Protein AF-Q7PAC5-F1 (afdb_monomer_lite)

pLDDT: mean 85.05, std 9.57, range [52.97, 96.0]

Sequence (154 aa):
MRFPLHSLAIAAFIILSLNPEYIFHPSFQLSFIAVLSLVAGYEFYLKNSWLLGEKKGIFGAVKFYTASNIYSSFLASIITAPVVINQFFIFATYSVPANLIVVPITSFFLMPLALLSLPFTMIGFDNYILKLIGFFIDIIIKSATYFNSLPAAV

Radius of gyration: 18.7 Å; chains: 1; bounding box: 51×43×42 Å

InterPro domains:
  IPR004477 ComEC/Rec2-related protein [PF03772] (4-153)
  IPR004477 ComEC/Rec2-related protein [TIGR00360] (8-112)
  IPR052159 Bacterial competence-related DNA uptake protein [PTHR30619] (4-146)

Organism: Rickettsia sibirica (strain ATCC VR-151 / 246) (NCBI:txid272951)

Secondary structure (DSSP, 8-state):
--HHHHHHHHHHHHHHHH-GGGGG-HHHHHHHHHHHHHHHHHHHHHH-GGGS----HHHHHHHHHHHHHHHHHHHHHHHHHHHHHHHH----TTHHHHHHHHHHHIIIIIHHHHHHHHHHHHHT-HHHHHHHHHHHHHHHHHHHHHHHTSTT--

Structure (mmCIF, N/CA/C/O backbone):
data_AF-Q7PAC5-F1
#
_entry.id   AF-Q7PAC5-F1
#
loop_
_atom_site.group_PDB
_atom_site.id
_atom_site.type_symbol
_atom_site.label_atom_id
_atom_site.label_alt_id
_atom_site.label_comp_id
_atom_site.label_asym_id
_atom_site.label_entity_id
_atom_site.label_seq_id
_atom_site.pdbx_PDB_ins_code
_atom_site.Cartn_x
_atom_site.Cartn_y
_atom_site.Cartn_z
_atom_site.occupancy
_atom_site.B_iso_or_equiv
_atom_site.auth_seq_id
_atom_site.auth_comp_id
_atom_site.auth_asym_id
_atom_site.auth_atom_id
_atom_site.pdbx_PDB_model_num
ATOM 1 N N . MET A 1 1 ? 12.176 -18.233 8.958 1.00 52.97 1 MET A N 1
ATOM 2 C CA . MET A 1 1 ? 10.769 -18.016 9.346 1.00 52.97 1 MET A CA 1
ATOM 3 C C . MET A 1 1 ? 9.910 -18.334 8.117 1.00 52.97 1 MET A C 1
ATOM 5 O O . MET A 1 1 ? 9.412 -17.426 7.486 1.00 52.97 1 MET A O 1
ATOM 9 N N . ARG A 1 2 ? 9.799 -19.619 7.724 1.00 62.03 2 ARG A N 1
ATOM 10 C CA . ARG A 1 2 ? 9.298 -20.046 6.388 1.00 62.03 2 ARG A CA 1
ATOM 11 C C . ARG A 1 2 ? 7.765 -20.078 6.242 1.00 62.03 2 ARG A C 1
ATOM 13 O O . ARG A 1 2 ? 7.249 -20.291 5.153 1.00 62.03 2 ARG A O 1
ATOM 20 N N . PHE A 1 3 ? 7.031 -19.885 7.336 1.00 73.88 3 PHE A N 1
ATOM 21 C CA . PHE A 1 3 ? 5.571 -20.014 7.376 1.00 73.88 3 PHE A CA 1
ATOM 22 C C . PHE A 1 3 ? 4.792 -19.072 6.437 1.00 73.88 3 PHE A C 1
ATOM 24 O O . PHE A 1 3 ? 3.831 -19.546 5.836 1.00 73.88 3 PHE A O 1
ATOM 31 N N . PRO A 1 4 ? 5.174 -17.793 6.238 1.00 84.25 4 PRO A N 1
ATOM 32 C CA . PRO A 1 4 ? 4.373 -16.881 5.420 1.00 84.25 4 PRO A CA 1
ATOM 33 C C . PRO A 1 4 ? 4.344 -17.277 3.938 1.00 84.25 4 PRO A C 1
ATOM 35 O O . PRO A 1 4 ? 3.302 -17.161 3.299 1.00 84.25 4 PRO A O 1
ATOM 38 N N . LEU A 1 5 ? 5.455 -17.805 3.404 1.00 86.81 5 LEU A N 1
ATOM 39 C CA . LEU A 1 5 ? 5.521 -18.302 2.024 1.00 86.81 5 LEU A CA 1
ATOM 40 C C . LEU A 1 5 ? 4.645 -19.542 1.825 1.00 86.81 5 LEU A C 1
ATOM 42 O O . LEU A 1 5 ? 4.010 -19.677 0.784 1.00 86.81 5 LEU A O 1
ATOM 46 N N . HIS A 1 6 ? 4.566 -20.422 2.827 1.00 91.00 6 HIS A N 1
ATOM 47 C CA . HIS A 1 6 ? 3.673 -21.579 2.769 1.00 91.00 6 HIS A CA 1
ATOM 48 C C . HIS A 1 6 ? 2.204 -21.154 2.783 1.00 91.00 6 HIS A C 1
ATOM 50 O O . HIS A 1 6 ? 1.436 -21.625 1.951 1.00 91.00 6 HIS A O 1
ATOM 56 N N . SER A 1 7 ? 1.817 -20.232 3.671 1.00 92.06 7 SER A N 1
ATOM 57 C CA . SER A 1 7 ? 0.448 -19.705 3.696 1.00 92.06 7 SER A CA 1
ATOM 58 C C . SER A 1 7 ? 0.080 -19.017 2.380 1.00 92.06 7 SER A C 1
ATOM 60 O O . SER A 1 7 ? -1.023 -19.221 1.876 1.00 92.06 7 SER A O 1
ATOM 62 N N . LEU A 1 8 ? 1.011 -18.259 1.789 1.00 92.25 8 LEU A N 1
ATOM 63 C CA . LEU A 1 8 ? 0.820 -17.635 0.480 1.00 92.25 8 LEU A CA 1
ATOM 64 C C . LEU A 1 8 ? 0.641 -18.685 -0.625 1.00 92.25 8 LEU A C 1
ATOM 66 O O . LEU A 1 8 ? -0.283 -18.578 -1.425 1.00 92.25 8 LEU A O 1
ATOM 70 N N . ALA A 1 9 ? 1.482 -19.722 -0.651 1.00 91.75 9 ALA A N 1
ATOM 71 C CA . ALA A 1 9 ? 1.381 -20.802 -1.628 1.00 91.75 9 ALA A CA 1
ATOM 72 C C . ALA A 1 9 ? 0.060 -21.576 -1.500 1.00 91.75 9 ALA A C 1
ATOM 74 O O . ALA A 1 9 ? -0.577 -21.869 -2.509 1.00 91.75 9 ALA A O 1
ATOM 75 N N . ILE A 1 10 ? -0.386 -21.854 -0.271 1.00 94.31 10 ILE A N 1
ATOM 76 C CA . ILE A 1 10 ? -1.679 -22.498 -0.004 1.00 94.31 10 ILE A CA 1
ATOM 77 C C . ILE A 1 10 ? -2.829 -21.612 -0.494 1.00 94.31 10 ILE A C 1
ATOM 79 O O . ILE A 1 10 ? -3.731 -22.108 -1.165 1.00 94.31 10 ILE A O 1
ATOM 83 N N . ALA A 1 11 ? -2.788 -20.305 -0.220 1.00 92.75 11 ALA A N 1
ATOM 84 C CA . ALA A 1 11 ? -3.800 -19.373 -0.710 1.00 92.75 11 ALA A CA 1
ATOM 85 C C . ALA A 1 11 ? -3.849 -19.340 -2.248 1.00 92.75 11 ALA A C 1
ATOM 87 O O . ALA A 1 11 ? -4.931 -19.451 -2.822 1.00 92.75 11 ALA A O 1
ATOM 88 N N . ALA A 1 12 ? -2.691 -19.257 -2.916 1.00 92.19 12 ALA A N 1
ATOM 89 C CA . ALA A 1 12 ? -2.606 -19.312 -4.377 1.00 92.19 12 ALA A CA 1
ATOM 90 C C . ALA A 1 12 ? -3.191 -20.621 -4.920 1.00 92.19 12 ALA A C 1
ATOM 92 O O . ALA A 1 12 ? -3.987 -20.603 -5.856 1.00 92.19 12 ALA A O 1
ATOM 93 N N . PHE A 1 13 ? -2.826 -21.749 -4.307 1.00 94.38 13 PHE A N 1
ATOM 94 C CA . PHE A 1 13 ? -3.291 -23.070 -4.708 1.00 94.38 13 PHE A CA 1
ATOM 95 C C . PHE A 1 13 ? -4.811 -23.196 -4.599 1.00 94.38 13 PHE A C 1
ATOM 97 O O . PHE A 1 13 ? -5.450 -23.636 -5.552 1.00 94.38 13 PHE A O 1
ATOM 104 N N . ILE A 1 14 ? -5.400 -22.775 -3.477 1.00 95.56 14 ILE A N 1
ATOM 105 C CA . ILE A 1 14 ? -6.853 -22.827 -3.271 1.00 95.56 14 ILE A CA 1
ATOM 106 C C . ILE A 1 14 ? -7.570 -21.943 -4.297 1.00 95.56 14 ILE A C 1
ATOM 108 O O . ILE A 1 14 ? -8.512 -22.401 -4.941 1.00 95.56 14 ILE A O 1
ATOM 112 N N . ILE A 1 15 ? -7.112 -20.701 -4.488 1.00 93.88 15 ILE A N 1
ATOM 113 C CA . ILE A 1 15 ? -7.747 -19.755 -5.418 1.00 93.88 15 ILE A CA 1
ATOM 114 C C . ILE A 1 15 ? -7.700 -20.285 -6.855 1.00 93.88 15 ILE A C 1
ATOM 116 O O . ILE A 1 15 ? -8.731 -20.311 -7.524 1.00 93.88 15 ILE A O 1
ATOM 120 N N . LEU A 1 16 ? -6.536 -20.754 -7.313 1.00 94.12 16 LEU A N 1
ATOM 121 C CA . LEU A 1 16 ? -6.358 -21.251 -8.680 1.00 94.12 16 LEU A CA 1
ATOM 122 C C . LEU A 1 16 ? -7.029 -22.609 -8.916 1.00 94.12 16 LEU A C 1
ATOM 124 O O . LEU A 1 16 ? -7.444 -22.885 -10.037 1.00 94.12 16 LEU A O 1
ATOM 128 N N . SER A 1 17 ? -7.172 -23.439 -7.878 1.00 96.00 17 SER A N 1
ATOM 129 C CA . SER A 1 17 ? -7.924 -24.699 -7.976 1.00 96.00 17 SER A CA 1
ATOM 130 C C . SER A 1 17 ? -9.421 -24.456 -8.153 1.00 96.00 17 SER A C 1
ATOM 132 O O . SER A 1 17 ? -10.083 -25.214 -8.855 1.00 96.00 17 SER A O 1
ATOM 134 N N . LEU A 1 18 ? -9.958 -23.410 -7.517 1.00 95.94 18 LEU A N 1
ATOM 135 C CA . LEU A 1 18 ? -11.365 -23.036 -7.656 1.00 95.94 18 LEU A CA 1
ATOM 136 C C . LEU A 1 18 ? -11.625 -22.296 -8.967 1.00 95.94 18 LEU A C 1
ATOM 138 O O . LEU A 1 18 ? -12.626 -22.560 -9.623 1.00 95.94 18 LEU A O 1
ATOM 142 N N . ASN A 1 19 ? -10.740 -21.371 -9.342 1.00 93.56 19 ASN A N 1
ATOM 143 C CA . ASN A 1 19 ? -10.883 -20.578 -10.555 1.00 93.56 19 ASN A CA 1
ATOM 144 C C . ASN A 1 19 ? -9.505 -20.316 -11.196 1.00 93.56 19 ASN A C 1
ATOM 146 O O . ASN A 1 19 ? -8.822 -19.352 -10.830 1.00 93.56 19 ASN A O 1
ATOM 150 N N . PRO A 1 20 ? -9.086 -21.130 -12.179 1.00 90.44 20 PRO A N 1
ATOM 151 C CA . PRO A 1 20 ? -7.759 -21.011 -12.788 1.00 90.44 20 PRO A CA 1
ATOM 152 C C . PRO A 1 20 ? -7.580 -19.712 -13.587 1.00 90.44 20 PRO A C 1
ATOM 154 O O . PRO A 1 20 ? -6.466 -19.209 -13.716 1.00 90.44 20 PRO A O 1
ATOM 157 N N . GLU A 1 21 ? -8.676 -19.125 -14.073 1.00 91.81 21 GLU A N 1
ATOM 158 C CA . GLU A 1 21 ? -8.680 -17.874 -14.842 1.00 91.81 21 GLU A CA 1
ATOM 159 C C . GLU A 1 21 ? -8.158 -16.670 -14.037 1.00 91.81 21 GLU A C 1
ATOM 161 O O . GLU A 1 21 ? -7.659 -15.703 -14.617 1.00 91.81 21 GLU A O 1
ATOM 166 N N . TYR A 1 22 ? -8.180 -16.740 -12.697 1.00 91.12 22 TYR A N 1
ATOM 167 C CA . TYR A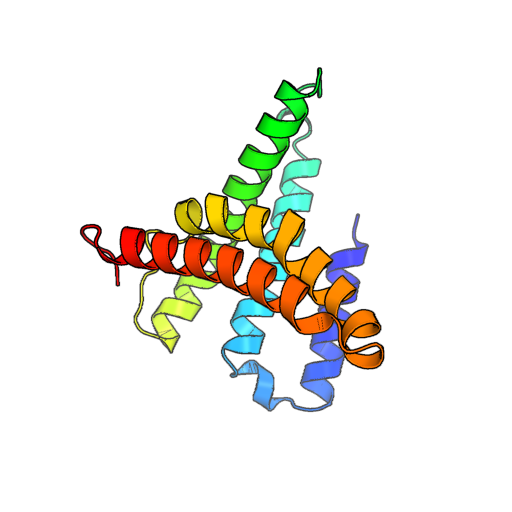 1 22 ? -7.708 -15.652 -11.833 1.00 91.12 22 TYR A CA 1
ATOM 168 C C . TYR A 1 22 ? -6.219 -15.350 -11.987 1.00 91.12 22 TYR A C 1
ATOM 170 O O . TYR A 1 22 ? -5.793 -14.255 -11.622 1.00 91.12 22 TYR A O 1
ATOM 178 N N . ILE A 1 23 ? -5.426 -16.257 -12.563 1.00 89.75 23 ILE A N 1
ATOM 179 C CA . ILE A 1 23 ? -4.002 -16.009 -12.816 1.00 89.75 23 ILE A CA 1
ATOM 180 C C . ILE A 1 23 ? -3.765 -14.800 -13.736 1.00 89.75 23 ILE A C 1
ATOM 182 O O . ILE A 1 23 ? -2.741 -14.123 -13.622 1.00 89.75 23 ILE A O 1
ATOM 186 N N . PHE A 1 24 ? -4.725 -14.492 -14.612 1.00 89.62 24 PHE A N 1
ATOM 187 C CA . PHE A 1 24 ? -4.682 -13.334 -15.506 1.00 89.62 24 PHE A CA 1
ATOM 188 C C . PHE A 1 24 ? -5.309 -12.083 -14.887 1.00 89.62 24 PHE A C 1
ATOM 190 O O . PHE A 1 24 ? -5.220 -11.001 -15.462 1.00 89.62 24 PHE A O 1
ATOM 197 N N . HIS A 1 25 ? -5.934 -12.204 -13.713 1.00 90.50 25 HIS A N 1
ATOM 198 C CA . HIS A 1 25 ? -6.602 -11.082 -13.080 1.00 90.50 25 HIS A CA 1
ATOM 199 C C . HIS A 1 25 ? -5.568 -10.146 -12.432 1.00 90.50 25 HIS A C 1
ATOM 201 O O . HIS A 1 25 ? -4.785 -10.590 -11.583 1.00 90.50 25 HIS A O 1
ATOM 207 N N . PRO A 1 26 ? -5.594 -8.836 -12.732 1.00 89.44 26 PRO A N 1
ATOM 208 C CA . PRO A 1 26 ? -4.624 -7.885 -12.185 1.00 89.44 26 PRO A CA 1
ATOM 209 C C . PRO A 1 26 ? -4.609 -7.862 -10.658 1.00 89.44 26 PRO A C 1
ATOM 211 O O . PRO A 1 26 ? -3.553 -7.781 -10.041 1.00 89.44 26 PRO A O 1
ATOM 214 N N . SER A 1 27 ? -5.779 -8.000 -10.030 1.00 88.31 27 SER A N 1
ATOM 215 C CA . SER A 1 27 ? -5.919 -8.043 -8.572 1.00 88.31 27 SER A CA 1
ATOM 216 C C . SER A 1 27 ? -5.161 -9.217 -7.945 1.00 88.31 27 SER A C 1
ATOM 218 O O . SER A 1 27 ? -4.537 -9.046 -6.897 1.00 88.31 27 SER A O 1
ATOM 220 N N . PHE A 1 28 ? -5.184 -10.391 -8.591 1.00 91.75 28 PHE A N 1
ATOM 221 C CA . PHE A 1 28 ? -4.437 -11.564 -8.138 1.00 91.75 28 PHE A CA 1
ATOM 222 C C . PHE A 1 28 ? -2.937 -11.315 -8.288 1.00 91.75 28 PHE A C 1
ATOM 224 O O . PHE A 1 28 ? -2.198 -11.414 -7.311 1.00 91.75 28 PHE A O 1
ATOM 231 N N . GLN A 1 29 ? -2.500 -10.908 -9.482 1.00 93.19 29 GLN A N 1
ATOM 232 C CA . GLN A 1 29 ? -1.087 -10.667 -9.772 1.00 93.19 29 GLN A CA 1
ATOM 233 C C . GLN A 1 29 ? -0.489 -9.620 -8.829 1.00 93.19 29 GLN A C 1
ATOM 235 O O . GLN A 1 29 ? 0.498 -9.898 -8.154 1.00 93.19 29 GLN A O 1
ATOM 240 N N . LEU A 1 30 ? -1.115 -8.447 -8.716 1.00 92.50 30 LEU A N 1
ATOM 241 C CA . LEU A 1 30 ? -0.611 -7.354 -7.887 1.00 92.50 30 LEU A CA 1
ATOM 242 C C . LEU A 1 30 ? -0.541 -7.737 -6.406 1.00 92.50 30 LEU A C 1
ATOM 244 O O . LEU A 1 30 ? 0.480 -7.489 -5.768 1.00 92.50 30 LEU A O 1
ATOM 248 N N . SER A 1 31 ? -1.584 -8.370 -5.858 1.00 91.88 31 SER A N 1
ATOM 249 C CA . SER A 1 31 ? -1.610 -8.744 -4.440 1.00 91.88 31 SER A CA 1
ATOM 250 C C . SER A 1 31 ? -0.587 -9.836 -4.114 1.00 91.88 31 SER A C 1
ATOM 252 O O . SER A 1 31 ? 0.199 -9.679 -3.178 1.00 91.88 31 SER A O 1
ATOM 254 N N . PHE A 1 32 ? -0.533 -10.910 -4.909 1.00 93.31 32 PHE A N 1
ATOM 255 C CA . PHE A 1 32 ? 0.395 -12.016 -4.665 1.00 93.31 32 PHE A CA 1
ATOM 256 C C . PHE A 1 32 ? 1.850 -11.601 -4.861 1.00 93.31 32 PHE A C 1
ATOM 258 O O . PHE A 1 32 ? 2.692 -11.948 -4.033 1.00 93.31 32 PHE A O 1
ATOM 265 N N . ILE A 1 33 ? 2.149 -10.820 -5.902 1.00 93.31 33 ILE A N 1
ATOM 266 C CA . ILE A 1 33 ? 3.496 -10.291 -6.143 1.00 93.31 33 ILE A CA 1
ATOM 267 C C . ILE A 1 33 ? 3.908 -9.347 -5.008 1.00 93.31 33 ILE A C 1
ATOM 269 O O . ILE A 1 33 ? 5.026 -9.460 -4.502 1.00 93.31 33 ILE A O 1
ATOM 273 N N . ALA A 1 34 ? 3.007 -8.471 -4.548 1.00 91.81 34 ALA A N 1
ATOM 274 C CA . ALA A 1 34 ? 3.285 -7.586 -3.422 1.00 91.81 34 ALA A CA 1
ATOM 275 C C . ALA A 1 34 ? 3.578 -8.382 -2.141 1.00 91.81 34 ALA A C 1
ATOM 277 O O . ALA A 1 34 ? 4.625 -8.182 -1.527 1.00 91.81 34 ALA A O 1
ATOM 278 N N . VAL A 1 35 ? 2.726 -9.336 -1.756 1.00 92.25 35 VAL A N 1
ATOM 279 C CA . VAL A 1 35 ? 2.952 -10.135 -0.538 1.00 92.25 35 VAL A CA 1
ATOM 280 C C . VAL A 1 35 ? 4.226 -10.973 -0.652 1.00 92.25 35 VAL A C 1
ATOM 282 O O . VAL A 1 35 ? 5.027 -10.983 0.283 1.00 92.25 35 VAL A O 1
ATOM 285 N N . LEU A 1 36 ? 4.465 -11.616 -1.799 1.00 92.19 36 LEU A N 1
ATOM 286 C CA . LEU A 1 36 ? 5.689 -12.379 -2.048 1.00 92.19 36 LEU A CA 1
ATOM 287 C C . LEU A 1 36 ? 6.931 -11.494 -1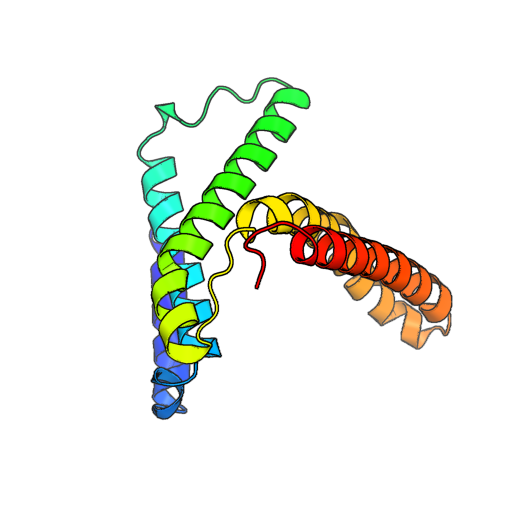.888 1.00 92.19 36 LEU A C 1
ATOM 289 O O . LEU A 1 36 ? 7.877 -11.884 -1.203 1.00 92.19 36 LEU A O 1
ATOM 293 N N . SER A 1 37 ? 6.905 -10.290 -2.466 1.00 91.38 37 SER A N 1
ATOM 294 C CA . SER A 1 37 ? 8.012 -9.337 -2.375 1.00 91.38 37 SER A CA 1
ATOM 295 C C . SER A 1 37 ? 8.299 -8.889 -0.946 1.00 91.38 37 SER A C 1
ATOM 297 O O . SER A 1 37 ? 9.460 -8.829 -0.542 1.00 91.38 37 SER A O 1
ATOM 299 N N . LEU A 1 38 ? 7.256 -8.632 -0.155 1.00 90.19 38 LEU A N 1
ATOM 300 C CA . LEU A 1 38 ? 7.387 -8.218 1.237 1.00 90.19 38 LEU A CA 1
ATOM 301 C C . LEU A 1 38 ? 7.929 -9.345 2.110 1.00 90.19 38 LEU A C 1
ATOM 303 O O . LEU A 1 38 ? 8.824 -9.109 2.917 1.00 90.19 38 LEU A O 1
ATOM 307 N N . VAL A 1 39 ? 7.431 -10.570 1.936 1.00 90.06 39 VAL A N 1
ATOM 308 C CA . VAL A 1 39 ? 7.913 -11.728 2.697 1.00 90.06 39 VAL A CA 1
ATOM 309 C C . VAL A 1 39 ? 9.375 -12.024 2.353 1.00 90.06 39 VAL A C 1
ATOM 311 O O . VAL A 1 39 ? 10.194 -12.164 3.262 1.00 90.06 39 VAL A O 1
ATOM 314 N N . ALA A 1 40 ? 9.727 -12.050 1.065 1.00 87.62 40 ALA A N 1
ATOM 315 C CA . ALA A 1 40 ? 11.101 -12.279 0.619 1.00 87.62 40 ALA A CA 1
ATOM 316 C C . ALA A 1 40 ? 12.052 -11.151 1.063 1.00 87.62 40 ALA A C 1
ATOM 318 O O . ALA A 1 40 ? 13.147 -11.412 1.566 1.00 87.62 40 ALA A O 1
ATOM 319 N N . GLY A 1 41 ? 11.618 -9.893 0.937 1.00 86.00 41 GLY A N 1
ATOM 320 C CA . GLY A 1 41 ? 12.371 -8.724 1.390 1.00 86.00 41 GLY A CA 1
ATOM 321 C C . GLY A 1 41 ? 12.568 -8.703 2.905 1.00 86.00 41 GLY A C 1
ATOM 322 O O . GLY A 1 41 ? 13.645 -8.359 3.386 1.00 86.00 41 GLY A O 1
ATOM 323 N N . TYR A 1 42 ? 11.568 -9.139 3.672 1.00 83.81 42 TYR A N 1
ATOM 324 C CA . TYR A 1 42 ? 11.675 -9.254 5.123 1.00 83.81 42 TYR A CA 1
ATOM 325 C C . TYR A 1 42 ? 12.641 -10.366 5.553 1.00 83.81 42 TYR A C 1
ATOM 327 O O . TYR A 1 42 ? 13.432 -10.160 6.475 1.00 83.81 42 TYR A O 1
ATOM 335 N N . GLU A 1 43 ? 12.642 -11.522 4.878 1.00 82.94 43 GLU A N 1
ATOM 336 C CA . GLU A 1 43 ? 13.641 -12.570 5.131 1.00 82.94 43 GLU A CA 1
ATOM 337 C C . GLU A 1 43 ? 15.067 -12.075 4.852 1.00 82.94 43 GLU A C 1
ATOM 339 O O . GLU A 1 43 ? 15.977 -12.343 5.643 1.00 82.94 43 GLU A O 1
ATOM 344 N N . PHE A 1 44 ? 15.259 -11.300 3.780 1.00 80.50 44 PHE A N 1
ATOM 345 C CA . PHE A 1 44 ? 16.536 -10.647 3.486 1.00 80.50 44 PHE A CA 1
ATOM 346 C C . PHE A 1 44 ? 16.927 -9.638 4.578 1.00 80.50 44 PHE A C 1
ATOM 348 O O . PHE A 1 44 ? 18.056 -9.665 5.072 1.00 80.50 44 PHE A O 1
ATOM 355 N N . TYR A 1 45 ? 15.982 -8.800 5.010 1.00 76.88 45 TYR A N 1
ATOM 356 C CA . TYR A 1 45 ? 16.190 -7.800 6.057 1.00 76.88 45 TYR A CA 1
ATOM 357 C C . TYR A 1 45 ? 16.575 -8.430 7.406 1.00 76.88 45 TYR A C 1
ATOM 359 O O . TYR A 1 45 ? 17.516 -7.977 8.053 1.00 76.88 45 TYR A O 1
ATOM 367 N N . LEU A 1 46 ? 15.906 -9.516 7.810 1.00 73.81 46 LEU A N 1
ATOM 368 C CA . LEU A 1 46 ? 16.228 -10.261 9.034 1.00 73.81 46 LEU A CA 1
ATOM 369 C C . LEU A 1 46 ? 17.598 -10.942 8.974 1.00 73.81 46 LEU A C 1
ATOM 371 O O . LEU A 1 46 ? 18.300 -11.003 9.985 1.00 73.81 46 LEU A O 1
ATOM 375 N N . LYS A 1 47 ? 17.976 -11.476 7.807 1.00 71.69 47 LYS A N 1
ATOM 376 C CA . LYS A 1 47 ? 19.279 -12.124 7.609 1.00 71.69 47 LYS A CA 1
ATOM 377 C C . LYS A 1 47 ? 20.428 -11.118 7.731 1.00 71.69 47 LYS A C 1
ATOM 379 O O . LYS A 1 47 ? 21.490 -11.464 8.243 1.00 71.69 47 LYS A O 1
ATOM 384 N N . ASN A 1 48 ? 20.195 -9.871 7.329 1.00 71.69 48 ASN A N 1
ATOM 385 C CA . ASN A 1 48 ? 21.124 -8.758 7.487 1.00 71.69 48 ASN A CA 1
ATOM 386 C C . ASN A 1 48 ? 20.863 -7.995 8.799 1.00 71.69 48 ASN A C 1
ATOM 388 O O . ASN A 1 48 ? 20.546 -6.805 8.798 1.00 71.69 48 ASN A O 1
ATOM 392 N N . SER A 1 49 ? 21.059 -8.678 9.933 1.00 60.34 49 SER A N 1
ATOM 393 C CA . SER A 1 49 ? 20.846 -8.151 11.295 1.00 60.34 49 SER A CA 1
ATOM 394 C C . SER A 1 49 ? 21.557 -6.822 11.599 1.00 60.34 49 SER A C 1
ATOM 396 O O . SER A 1 49 ? 21.128 -6.090 12.484 1.00 60.34 49 SER A O 1
ATOM 398 N N . TRP A 1 50 ? 22.592 -6.463 10.834 1.00 57.41 50 TRP A N 1
ATOM 399 C CA . TRP A 1 50 ? 23.278 -5.169 10.912 1.00 57.41 50 TRP A CA 1
ATOM 400 C C . TRP A 1 50 ? 22.397 -3.963 10.526 1.00 57.41 50 TRP A C 1
ATOM 402 O O . TRP A 1 50 ? 22.647 -2.847 10.974 1.00 57.41 50 TRP A O 1
ATOM 412 N N . LEU A 1 51 ? 21.338 -4.169 9.735 1.00 57.62 51 LEU A N 1
ATOM 413 C CA . LEU A 1 51 ? 20.375 -3.121 9.364 1.00 57.62 51 LEU A CA 1
ATOM 414 C C . LEU A 1 51 ? 19.376 -2.804 10.492 1.00 57.62 51 LEU A C 1
ATOM 416 O O . LEU A 1 51 ? 18.729 -1.753 10.470 1.00 57.62 51 LEU A O 1
ATOM 420 N N . LEU A 1 52 ? 19.250 -3.694 11.482 1.00 60.75 52 LEU A N 1
ATOM 421 C CA . LEU A 1 52 ? 18.422 -3.512 12.672 1.00 60.75 52 LEU A CA 1
ATOM 422 C C . LEU A 1 52 ? 19.233 -2.772 13.743 1.00 60.75 52 LEU A C 1
ATOM 424 O O . LEU A 1 52 ? 19.660 -3.355 14.736 1.00 60.75 52 LEU A O 1
ATOM 428 N N . GLY A 1 53 ? 19.470 -1.476 13.528 1.00 59.44 53 GLY A N 1
ATOM 429 C CA . GLY A 1 53 ? 20.077 -0.614 14.545 1.00 59.44 53 GLY A CA 1
ATOM 430 C C . GLY A 1 53 ? 19.357 -0.729 15.898 1.00 59.44 53 GLY A C 1
ATOM 431 O O . GLY A 1 53 ? 18.151 -0.981 15.953 1.00 59.44 53 GLY A O 1
ATOM 432 N N . GLU A 1 54 ? 20.095 -0.562 16.999 1.00 59.03 54 GLU A N 1
ATOM 433 C CA . GLU A 1 54 ? 19.554 -0.754 18.349 1.00 59.03 54 GLU A CA 1
ATOM 434 C C . GLU A 1 54 ? 18.304 0.109 18.600 1.00 59.03 54 GLU A C 1
ATOM 436 O O . GLU A 1 54 ? 18.318 1.337 18.468 1.00 59.03 54 GLU A O 1
ATOM 441 N N . LYS A 1 55 ? 17.210 -0.543 19.012 1.00 59.19 55 LYS A N 1
ATOM 442 C CA . LYS A 1 55 ? 15.948 0.105 19.393 1.00 59.19 55 LYS A CA 1
ATOM 443 C C . LYS A 1 55 ? 16.111 0.818 20.737 1.00 59.19 55 LYS A C 1
ATOM 445 O O . LYS A 1 55 ? 15.741 0.274 21.774 1.00 59.19 55 LYS A O 1
ATOM 450 N N . LYS A 1 56 ? 16.662 2.032 20.744 1.00 57.72 56 LYS A N 1
ATOM 451 C CA . LYS A 1 56 ? 16.736 2.857 21.959 1.00 57.72 56 LYS A CA 1
ATOM 452 C C . LYS A 1 56 ? 15.700 3.986 21.912 1.00 57.72 56 LYS A C 1
ATOM 454 O O . LYS A 1 56 ? 15.823 4.936 21.145 1.00 57.72 56 LYS A O 1
ATOM 459 N N . GLY A 1 57 ? 14.666 3.855 22.750 1.00 76.00 57 GLY A N 1
ATOM 460 C CA . GLY A 1 57 ? 13.643 4.876 23.009 1.00 76.00 57 GLY A CA 1
ATOM 461 C C . GLY A 1 57 ? 12.531 5.014 21.957 1.00 76.00 57 GLY A C 1
ATOM 462 O O . GLY A 1 57 ? 12.554 4.390 20.895 1.00 76.00 57 GLY A O 1
ATOM 463 N N . ILE A 1 58 ? 11.554 5.878 22.260 1.00 76.12 58 ILE A N 1
ATOM 464 C CA . ILE A 1 58 ? 10.397 6.196 21.397 1.00 76.12 58 ILE A CA 1
ATOM 465 C C . ILE A 1 58 ? 10.862 6.720 20.029 1.00 76.12 58 ILE A C 1
ATOM 467 O O . ILE A 1 58 ? 10.327 6.333 18.994 1.00 76.12 58 ILE A O 1
ATOM 471 N N . PHE A 1 59 ? 11.918 7.536 20.008 1.00 77.12 59 PHE A N 1
ATOM 472 C CA . PHE A 1 59 ? 12.475 8.098 18.776 1.00 77.12 59 PHE A CA 1
ATOM 473 C C . PHE A 1 59 ? 13.080 7.021 17.857 1.00 77.12 59 PHE A C 1
ATOM 475 O O . PHE A 1 59 ? 12.907 7.066 16.639 1.00 77.12 59 PHE A O 1
ATOM 482 N N . GLY A 1 60 ? 13.732 6.005 18.438 1.00 76.38 60 GLY A N 1
ATOM 483 C CA . GLY A 1 60 ? 14.236 4.846 17.700 1.00 76.38 60 GLY A CA 1
ATOM 484 C C . GLY A 1 60 ? 13.112 3.990 17.113 1.00 76.38 60 GLY A C 1
ATOM 485 O O . GLY A 1 60 ? 13.218 3.537 15.974 1.00 76.38 60 GLY A O 1
ATOM 486 N N . ALA A 1 61 ? 12.005 3.827 17.844 1.00 76.75 61 ALA A N 1
ATOM 487 C CA . ALA A 1 61 ? 10.829 3.103 17.361 1.00 76.75 61 ALA A CA 1
ATOM 488 C C . ALA A 1 61 ? 10.154 3.813 16.177 1.00 76.75 61 ALA A C 1
ATOM 490 O O . ALA A 1 61 ? 9.853 3.166 15.173 1.00 76.75 61 ALA A O 1
ATOM 491 N N . VAL A 1 62 ? 9.983 5.139 16.253 1.00 79.38 62 VAL A N 1
ATOM 492 C CA . VAL A 1 62 ? 9.416 5.939 15.153 1.00 79.38 62 VAL A CA 1
ATOM 493 C C . VAL A 1 62 ? 10.311 5.872 13.917 1.00 79.38 62 VAL A C 1
ATOM 495 O O . VAL A 1 62 ? 9.816 5.592 12.828 1.00 79.38 62 VAL A O 1
ATOM 498 N N . LYS A 1 63 ? 11.629 6.047 14.079 1.00 80.19 63 LYS A N 1
ATOM 499 C CA . LYS A 1 63 ? 12.592 5.956 12.969 1.00 80.19 63 LYS A CA 1
ATOM 500 C C . LYS A 1 63 ? 12.591 4.574 12.310 1.00 80.19 63 LYS A C 1
ATOM 502 O O . LYS A 1 63 ? 12.674 4.470 11.091 1.00 80.19 63 LYS A O 1
ATOM 507 N N . PHE A 1 64 ? 12.502 3.511 13.106 1.00 80.06 64 PHE A N 1
ATOM 508 C CA . PHE A 1 64 ? 12.429 2.149 12.585 1.00 80.06 64 PHE A CA 1
ATOM 509 C C . PHE A 1 64 ? 11.118 1.903 11.829 1.00 80.06 64 PHE A C 1
ATOM 511 O O . PHE A 1 64 ? 11.137 1.325 10.745 1.00 80.06 64 PHE A O 1
ATOM 518 N N . TYR A 1 65 ? 9.988 2.369 12.368 1.00 80.88 65 TYR A N 1
ATOM 519 C CA . TYR A 1 65 ? 8.688 2.247 11.711 1.00 80.88 65 TYR A CA 1
ATOM 520 C C . TYR A 1 65 ? 8.668 2.970 10.362 1.00 80.88 65 TYR A C 1
ATOM 522 O O . TYR A 1 65 ? 8.270 2.380 9.358 1.00 80.88 65 TYR A O 1
ATOM 530 N N . THR A 1 66 ? 9.147 4.217 10.311 1.00 81.12 66 THR A N 1
ATOM 531 C CA . THR A 1 66 ? 9.196 4.981 9.059 1.00 81.12 66 THR A CA 1
ATOM 532 C C . THR A 1 66 ? 10.151 4.350 8.053 1.00 81.12 66 THR A C 1
ATOM 534 O O . THR A 1 66 ? 9.765 4.172 6.903 1.00 81.12 66 THR A O 1
ATOM 537 N N . ALA A 1 67 ? 11.348 3.928 8.471 1.00 83.25 67 ALA A N 1
ATOM 538 C CA . ALA A 1 67 ? 12.298 3.247 7.589 1.00 83.25 67 ALA A CA 1
ATOM 539 C C . ALA A 1 67 ? 11.733 1.932 7.028 1.00 83.25 67 ALA A C 1
ATOM 541 O O . ALA A 1 67 ? 11.852 1.673 5.831 1.00 83.25 67 ALA A O 1
ATOM 542 N N . SER A 1 68 ? 11.071 1.136 7.871 1.00 82.88 68 SER A N 1
ATOM 543 C CA . SER A 1 68 ? 10.399 -0.096 7.455 1.00 82.88 68 SER A CA 1
ATOM 544 C C . SER A 1 68 ? 9.284 0.188 6.444 1.00 82.88 68 SER A C 1
ATOM 546 O O . SER A 1 68 ? 9.207 -0.488 5.423 1.00 82.88 68 SER A O 1
ATOM 548 N N . ASN A 1 69 ? 8.475 1.230 6.675 1.00 84.75 69 ASN A N 1
ATOM 549 C CA . ASN A 1 69 ? 7.388 1.614 5.771 1.00 84.75 69 ASN A CA 1
ATOM 550 C C . ASN A 1 69 ? 7.894 2.126 4.410 1.00 84.75 69 ASN A C 1
ATOM 552 O O . ASN A 1 69 ? 7.309 1.829 3.369 1.00 84.75 69 ASN A O 1
ATOM 556 N N . ILE A 1 70 ? 9.003 2.875 4.401 1.00 86.88 70 ILE A N 1
ATOM 557 C CA . ILE A 1 70 ? 9.667 3.301 3.160 1.00 86.88 70 ILE A CA 1
ATOM 558 C C . ILE A 1 70 ? 10.163 2.076 2.398 1.00 86.88 70 ILE A C 1
ATOM 560 O O . ILE A 1 70 ? 9.901 1.951 1.205 1.00 86.88 70 ILE A O 1
ATOM 564 N N . TYR A 1 71 ? 10.860 1.171 3.086 1.00 86.19 71 TYR A N 1
ATOM 565 C CA . TYR A 1 71 ? 11.444 -0.018 2.477 1.00 86.19 71 TYR A CA 1
ATOM 566 C C . TYR A 1 71 ? 10.378 -0.950 1.893 1.00 86.19 71 TYR A C 1
ATOM 568 O O . TYR A 1 71 ? 10.503 -1.377 0.746 1.00 86.19 71 TYR A O 1
ATOM 576 N N . SER A 1 72 ? 9.312 -1.225 2.649 1.00 87.50 72 SER A N 1
ATOM 577 C CA . SER A 1 72 ? 8.203 -2.068 2.198 1.00 87.50 72 SER A CA 1
ATOM 578 C C . SER A 1 72 ? 7.477 -1.453 1.003 1.00 87.50 72 SER A C 1
ATOM 580 O O . SER A 1 72 ? 7.249 -2.146 0.013 1.00 87.50 72 SER A O 1
ATOM 582 N N . SER A 1 73 ? 7.174 -0.153 1.060 1.00 87.88 73 SER A N 1
ATOM 583 C CA . SER A 1 73 ? 6.522 0.560 -0.040 1.00 87.88 73 SER A 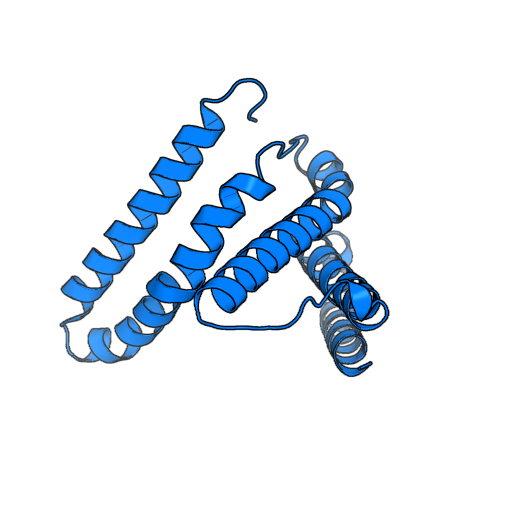CA 1
ATOM 584 C C . SER A 1 73 ? 7.396 0.556 -1.289 1.00 87.88 73 SER A C 1
ATOM 586 O O . SER A 1 73 ? 6.917 0.227 -2.364 1.00 87.88 73 SER A O 1
ATOM 588 N N . PHE A 1 74 ? 8.688 0.850 -1.151 1.00 89.62 74 PHE A N 1
ATOM 589 C CA . PHE A 1 74 ? 9.627 0.871 -2.270 1.00 89.62 74 PHE A CA 1
ATOM 590 C C . PHE A 1 74 ? 9.771 -0.499 -2.938 1.00 89.62 74 PHE A C 1
ATOM 592 O O . PHE A 1 74 ? 9.662 -0.599 -4.161 1.00 89.62 74 PHE A O 1
ATOM 599 N N . LEU A 1 75 ? 9.966 -1.556 -2.144 1.00 89.81 75 LEU A N 1
ATOM 600 C CA . LEU A 1 75 ? 10.037 -2.924 -2.658 1.00 89.81 75 LEU A CA 1
ATOM 601 C C . LEU A 1 75 ? 8.758 -3.320 -3.391 1.00 89.81 75 LEU A C 1
ATOM 603 O O . LEU A 1 75 ? 8.829 -3.816 -4.515 1.00 89.81 75 LEU A O 1
ATOM 607 N N . ALA A 1 76 ? 7.602 -3.086 -2.767 1.00 88.44 76 ALA A N 1
ATOM 608 C CA . ALA A 1 76 ? 6.320 -3.437 -3.355 1.00 88.44 76 ALA A CA 1
ATOM 609 C C . ALA A 1 76 ? 6.086 -2.671 -4.664 1.00 88.44 76 ALA A C 1
ATOM 611 O O . ALA A 1 76 ? 5.748 -3.293 -5.670 1.00 88.44 76 ALA A O 1
ATOM 612 N N . SER A 1 77 ? 6.316 -1.353 -4.690 1.00 88.25 77 SER A N 1
ATOM 613 C CA . SER A 1 77 ? 6.131 -0.532 -5.892 1.00 88.25 77 SER A CA 1
ATOM 614 C C . SER A 1 77 ? 7.055 -0.961 -7.032 1.00 88.25 77 SER A C 1
ATOM 616 O O . SER A 1 77 ? 6.585 -1.094 -8.154 1.00 88.25 77 SER A O 1
ATOM 618 N N . ILE A 1 78 ? 8.339 -1.237 -6.775 1.00 91.31 78 ILE A N 1
ATOM 619 C CA . ILE A 1 78 ? 9.272 -1.673 -7.831 1.00 91.31 78 ILE A CA 1
ATOM 620 C C . ILE A 1 78 ? 8.875 -3.025 -8.406 1.00 91.31 78 ILE A C 1
ATOM 622 O O . ILE A 1 78 ? 8.886 -3.205 -9.622 1.00 91.31 78 ILE A O 1
ATOM 626 N N . ILE A 1 79 ? 8.543 -3.982 -7.543 1.00 91.69 79 ILE A N 1
ATOM 627 C CA . ILE A 1 79 ? 8.286 -5.351 -7.987 1.00 91.69 79 ILE A CA 1
ATOM 628 C C . ILE A 1 79 ? 6.921 -5.439 -8.685 1.00 91.69 79 ILE A C 1
ATOM 630 O O . ILE A 1 79 ? 6.769 -6.198 -9.640 1.00 91.69 79 ILE A O 1
ATOM 634 N N . THR A 1 80 ? 5.943 -4.627 -8.274 1.00 90.88 80 THR A N 1
ATOM 635 C CA . THR A 1 80 ? 4.633 -4.557 -8.941 1.00 90.88 80 THR A CA 1
ATOM 636 C C . THR A 1 80 ? 4.610 -3.637 -10.164 1.00 90.88 80 THR A C 1
ATOM 638 O O . THR A 1 80 ? 3.745 -3.819 -11.021 1.00 90.88 80 THR A O 1
ATOM 641 N N . ALA A 1 81 ? 5.562 -2.707 -10.312 1.00 89.19 81 ALA A N 1
ATOM 642 C CA . ALA A 1 81 ? 5.576 -1.731 -11.404 1.00 89.19 81 ALA A CA 1
ATOM 643 C C . ALA A 1 81 ? 5.444 -2.349 -12.809 1.00 89.19 81 ALA A C 1
ATOM 645 O O . ALA A 1 81 ? 4.600 -1.865 -13.557 1.00 89.19 81 ALA A O 1
ATOM 646 N N . PRO A 1 82 ? 6.164 -3.424 -13.193 1.00 88.88 82 PRO A N 1
ATOM 647 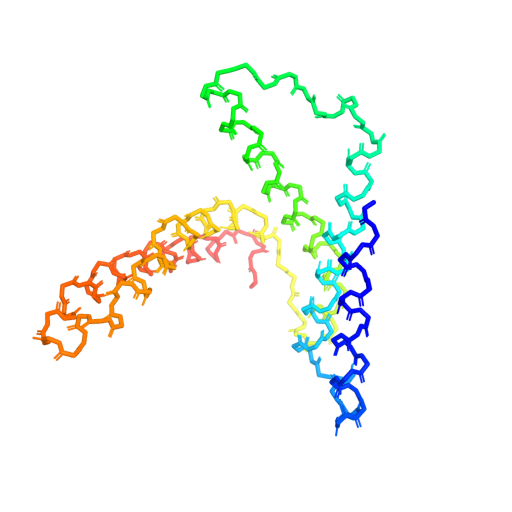C CA . PRO A 1 82 ? 6.023 -4.006 -14.530 1.00 88.88 82 PRO A CA 1
ATOM 648 C C . PRO A 1 82 ? 4.598 -4.490 -14.829 1.00 88.88 82 PRO A C 1
ATOM 650 O O . PRO A 1 82 ? 4.107 -4.333 -15.944 1.00 88.88 82 PRO A O 1
ATOM 653 N N . VAL A 1 83 ? 3.916 -5.046 -13.823 1.00 89.44 83 VAL A N 1
ATOM 654 C CA . VAL A 1 83 ? 2.527 -5.512 -13.950 1.00 89.44 83 VAL A CA 1
ATOM 655 C C . VAL A 1 83 ? 1.576 -4.327 -14.070 1.00 89.44 83 VAL A C 1
ATOM 657 O O . VAL A 1 83 ? 0.698 -4.331 -14.930 1.00 89.44 83 VAL A O 1
ATOM 660 N N . VAL A 1 84 ? 1.778 -3.288 -13.255 1.00 88.94 84 VAL A N 1
ATOM 661 C CA . VAL A 1 84 ? 0.971 -2.061 -13.319 1.00 88.94 84 VAL A CA 1
ATOM 662 C C . VAL A 1 84 ? 1.125 -1.374 -14.677 1.00 88.94 84 VAL A C 1
ATOM 664 O O . VAL A 1 84 ? 0.123 -1.009 -15.286 1.00 88.94 84 VAL A O 1
ATOM 667 N N . ILE A 1 85 ? 2.353 -1.252 -15.185 1.00 89.50 85 ILE A N 1
ATOM 668 C CA . ILE A 1 85 ? 2.637 -0.635 -16.487 1.00 89.50 85 ILE A CA 1
ATOM 669 C C . ILE A 1 85 ? 1.966 -1.427 -17.615 1.00 89.50 85 ILE A C 1
ATOM 671 O O . ILE A 1 85 ? 1.314 -0.827 -18.461 1.00 89.50 85 ILE A O 1
ATOM 675 N N . ASN A 1 86 ? 2.083 -2.758 -17.623 1.00 88.69 86 ASN A N 1
ATOM 676 C CA . ASN A 1 86 ? 1.503 -3.580 -18.689 1.00 88.69 86 ASN A CA 1
ATOM 677 C C . ASN A 1 86 ? -0.031 -3.568 -18.690 1.00 88.69 86 ASN A C 1
ATOM 679 O O . ASN A 1 86 ? -0.637 -3.618 -19.756 1.00 88.69 86 ASN A O 1
ATOM 683 N N . GLN A 1 87 ? -0.658 -3.523 -17.513 1.00 88.44 87 GLN A N 1
ATOM 684 C CA . GLN A 1 87 ? -2.112 -3.621 -17.404 1.00 88.44 87 GLN A CA 1
ATOM 685 C C . GLN A 1 87 ? -2.818 -2.263 -17.483 1.00 88.44 87 GLN A C 1
ATOM 687 O O . GLN A 1 87 ? -3.918 -2.172 -18.028 1.00 88.44 87 GLN A O 1
ATOM 692 N N . PHE A 1 88 ? -2.217 -1.225 -16.900 1.00 88.69 88 PHE A N 1
ATOM 693 C CA . PHE A 1 88 ? -2.847 0.085 -16.726 1.00 88.69 88 PHE A CA 1
ATOM 694 C C . PHE A 1 88 ? -2.141 1.204 -17.490 1.00 88.69 88 PHE A C 1
ATOM 696 O O . PHE A 1 88 ? -2.694 2.294 -17.566 1.00 88.69 88 PHE A O 1
ATOM 703 N N . PHE A 1 89 ? -0.952 0.962 -18.054 1.00 85.31 89 PHE A N 1
ATOM 704 C CA . PHE A 1 89 ? -0.146 1.972 -18.756 1.00 85.31 89 PHE A CA 1
ATOM 705 C C . PHE A 1 89 ? 0.194 3.203 -17.896 1.00 85.31 89 PHE A C 1
ATOM 707 O O . PHE A 1 89 ? 0.455 4.284 -18.417 1.00 85.31 89 PHE A O 1
ATOM 714 N N . ILE A 1 90 ? 0.215 3.034 -16.569 1.00 84.38 90 ILE A N 1
ATOM 715 C CA . ILE A 1 90 ? 0.493 4.088 -15.587 1.00 84.38 90 ILE A CA 1
ATOM 716 C C . ILE A 1 90 ? 1.789 3.760 -14.845 1.00 84.38 90 ILE A C 1
ATOM 718 O O . ILE A 1 90 ? 2.052 2.603 -14.507 1.00 84.38 90 ILE A O 1
ATOM 722 N N . PHE A 1 91 ? 2.582 4.793 -14.548 1.00 81.88 91 PHE A N 1
ATOM 723 C CA . PHE A 1 91 ? 3.772 4.683 -13.711 1.00 81.88 91 PHE A CA 1
ATOM 724 C C . PHE A 1 91 ? 3.620 5.517 -12.435 1.00 81.88 91 PHE A C 1
ATOM 726 O O . PHE A 1 91 ? 3.637 6.744 -12.465 1.00 81.88 91 PHE A O 1
ATOM 733 N N . ALA A 1 92 ? 3.481 4.842 -11.293 1.00 79.56 92 ALA A N 1
ATOM 734 C CA . ALA A 1 92 ? 3.220 5.485 -10.008 1.00 79.56 92 ALA A CA 1
ATOM 735 C C . ALA A 1 92 ? 4.509 6.013 -9.344 1.00 79.56 92 ALA A C 1
ATOM 737 O O . ALA A 1 92 ? 4.972 5.474 -8.333 1.00 79.56 92 ALA A O 1
ATOM 738 N N . THR A 1 93 ? 5.075 7.095 -9.887 1.00 80.81 93 THR A N 1
ATOM 739 C CA . THR A 1 93 ? 6.330 7.721 -9.415 1.00 80.81 93 THR A CA 1
ATOM 740 C C . THR A 1 93 ? 6.286 8.101 -7.929 1.00 80.81 93 THR A C 1
ATOM 742 O O . THR A 1 93 ? 7.274 7.963 -7.209 1.00 80.81 93 THR A O 1
ATOM 745 N N . TYR A 1 94 ? 5.119 8.531 -7.441 1.00 83.62 94 TYR A N 1
ATOM 746 C CA . TYR A 1 94 ? 4.920 9.023 -6.073 1.00 83.62 94 TYR A CA 1
ATOM 747 C C . TYR A 1 94 ? 4.313 7.987 -5.111 1.00 83.62 94 TYR A C 1
ATOM 749 O O . TYR A 1 94 ? 3.853 8.347 -4.028 1.00 83.62 94 TYR A O 1
ATOM 757 N N . SER A 1 95 ? 4.345 6.693 -5.453 1.00 83.44 95 SER A N 1
ATOM 758 C CA . SER A 1 95 ? 3.744 5.632 -4.625 1.00 83.44 95 SER A CA 1
ATOM 759 C C . SER A 1 95 ? 4.353 5.549 -3.215 1.00 83.44 95 SER A C 1
ATOM 761 O O . SER A 1 95 ? 3.630 5.466 -2.224 1.00 83.44 95 SER A O 1
ATOM 763 N N . VAL A 1 96 ? 5.681 5.652 -3.098 1.00 86.62 96 VAL A N 1
ATOM 764 C CA . VAL A 1 96 ? 6.388 5.579 -1.807 1.00 86.62 96 VAL A CA 1
ATOM 765 C C . VAL A 1 96 ? 6.047 6.752 -0.875 1.00 86.62 96 VAL A C 1
ATOM 767 O O . VAL A 1 96 ? 5.615 6.492 0.251 1.00 86.62 96 VAL A O 1
ATOM 770 N N . PRO A 1 97 ? 6.199 8.031 -1.280 1.00 86.38 97 PRO A N 1
ATOM 771 C CA . PRO A 1 97 ? 5.852 9.150 -0.406 1.00 86.38 97 PRO A CA 1
ATOM 772 C C . PRO A 1 97 ? 4.351 9.230 -0.101 1.00 86.38 97 PRO A C 1
ATOM 774 O O . PRO A 1 97 ? 3.992 9.603 1.015 1.00 86.38 97 PRO A O 1
ATOM 777 N N . ALA A 1 98 ? 3.474 8.818 -1.024 1.00 86.56 98 ALA A N 1
ATOM 778 C CA . ALA A 1 98 ? 2.043 8.716 -0.744 1.00 86.56 98 ALA A CA 1
ATOM 779 C C . ALA A 1 98 ? 1.758 7.687 0.365 1.00 86.56 98 ALA A C 1
ATOM 781 O O . ALA A 1 98 ? 1.076 7.998 1.346 1.00 86.56 98 ALA A O 1
ATOM 782 N N . ASN A 1 99 ? 2.352 6.493 0.283 1.00 90.00 99 ASN A N 1
ATOM 783 C CA . ASN A 1 99 ? 2.170 5.441 1.286 1.00 90.00 99 ASN A CA 1
ATOM 784 C C . ASN A 1 99 ? 2.709 5.826 2.671 1.00 90.00 99 ASN A C 1
ATOM 786 O O . ASN A 1 99 ? 2.181 5.358 3.681 1.00 90.00 99 ASN A O 1
ATOM 790 N N . LEU A 1 100 ? 3.696 6.722 2.762 1.00 87.50 100 LEU A N 1
ATOM 791 C CA . LEU A 1 100 ? 4.166 7.223 4.058 1.00 87.50 100 LEU A CA 1
ATOM 792 C C . LEU A 1 100 ? 3.098 7.982 4.844 1.00 87.50 100 LEU A C 1
ATOM 794 O O . LEU A 1 100 ? 3.161 7.987 6.070 1.00 87.50 100 LEU A O 1
ATOM 798 N N . ILE A 1 101 ? 2.141 8.604 4.159 1.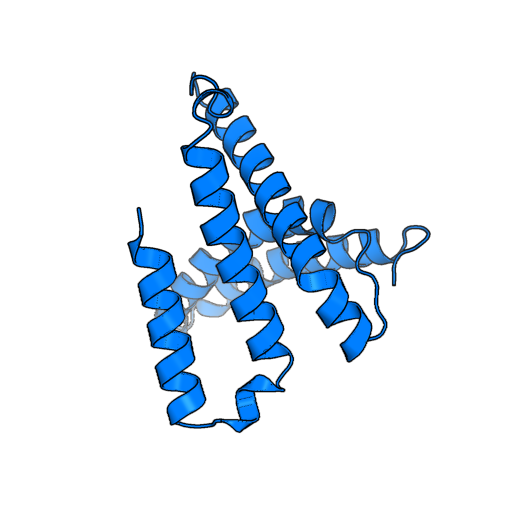00 88.00 101 ILE A N 1
ATOM 799 C CA . ILE A 1 101 ? 1.031 9.335 4.778 1.00 88.00 101 ILE A CA 1
ATOM 800 C C . ILE A 1 101 ? -0.188 8.419 4.893 1.00 88.00 101 ILE A C 1
ATOM 802 O O . ILE A 1 101 ? -0.797 8.310 5.957 1.00 88.00 101 ILE A O 1
ATOM 806 N N . VAL A 1 102 ? -0.518 7.711 3.811 1.00 89.19 102 VAL A N 1
ATOM 807 C CA . VAL A 1 102 ? -1.735 6.898 3.722 1.00 89.19 102 VAL A CA 1
ATOM 808 C C . VAL A 1 102 ? -1.690 5.700 4.668 1.00 89.19 102 VAL A C 1
ATOM 810 O O . VAL A 1 102 ? -2.661 5.466 5.388 1.00 89.19 102 VAL A O 1
ATOM 813 N N . VAL A 1 103 ? -0.576 4.961 4.719 1.00 89.50 103 VAL A N 1
ATOM 814 C CA . VAL A 1 103 ? -0.455 3.751 5.550 1.00 89.50 103 VAL A CA 1
ATOM 815 C C . VAL A 1 103 ? -0.676 4.040 7.038 1.00 89.50 103 VAL A C 1
ATOM 817 O O . VAL A 1 103 ? -1.533 3.375 7.614 1.00 89.50 103 VAL A O 1
ATOM 820 N N . PRO A 1 104 ? 0.010 5.004 7.690 1.00 87.94 104 PRO A N 1
ATOM 821 C CA . PRO A 1 104 ? -0.204 5.258 9.114 1.00 87.94 104 PRO A CA 1
ATOM 822 C C . PRO A 1 104 ? -1.600 5.804 9.422 1.00 87.94 104 PRO A C 1
ATOM 824 O O . PRO A 1 104 ? -2.185 5.414 10.428 1.00 87.94 104 PRO A O 1
ATOM 827 N N . ILE A 1 105 ? -2.165 6.664 8.568 1.00 90.44 105 ILE A N 1
ATOM 828 C CA . ILE A 1 105 ? -3.540 7.145 8.768 1.00 90.44 105 ILE A CA 1
ATOM 829 C C . ILE A 1 105 ? -4.517 5.966 8.709 1.00 90.44 105 ILE A C 1
ATOM 831 O O . ILE A 1 105 ? -5.386 5.820 9.572 1.00 90.44 105 ILE A O 1
ATOM 835 N N . THR A 1 106 ? -4.334 5.093 7.720 1.00 91.62 106 THR A N 1
ATOM 836 C CA . THR A 1 106 ? -5.185 3.919 7.519 1.00 91.62 106 THR A CA 1
ATOM 837 C C . THR A 1 106 ? -5.063 2.930 8.674 1.00 91.62 106 THR A C 1
ATOM 839 O O . THR A 1 106 ? -6.079 2.486 9.207 1.00 91.62 106 THR A O 1
ATOM 842 N N . SER A 1 107 ? -3.838 2.602 9.088 1.00 89.62 107 SER A N 1
ATOM 843 C CA . SER A 1 107 ? -3.581 1.566 10.090 1.00 89.62 107 SER A CA 1
ATOM 844 C C . SER A 1 107 ? -3.911 2.004 11.517 1.00 89.62 107 SER A C 1
ATOM 846 O O . SER A 1 107 ? -4.491 1.219 12.263 1.00 89.62 107 SER A O 1
ATOM 848 N N . PHE A 1 108 ? -3.572 3.237 11.907 1.00 90.44 108 PHE A N 1
ATOM 849 C CA . PHE A 1 108 ? -3.766 3.703 13.285 1.00 90.44 108 PHE A CA 1
ATOM 850 C C . PHE A 1 108 ? -5.147 4.299 13.545 1.00 90.44 108 PHE A C 1
ATOM 852 O O . PHE A 1 108 ? -5.620 4.229 14.677 1.00 90.44 108 PHE A O 1
ATOM 859 N N . PHE A 1 109 ? -5.792 4.882 12.533 1.00 93.00 109 PHE A N 1
ATOM 860 C CA . PHE A 1 109 ? -7.067 5.573 12.722 1.00 93.00 109 PHE A CA 1
ATOM 861 C C . PHE A 1 109 ? -8.191 4.888 11.962 1.00 93.00 109 PHE A C 1
ATOM 863 O O . PHE A 1 109 ? -9.155 4.423 12.563 1.00 93.00 109 PHE A O 1
ATOM 870 N N . LEU A 1 110 ? -8.056 4.785 10.644 1.00 92.62 110 LEU A N 1
ATOM 871 C CA . LEU A 1 110 ? -9.159 4.427 9.755 1.00 92.62 110 LEU A CA 1
ATOM 872 C C . LEU A 1 110 ? -9.669 2.996 9.993 1.00 92.62 110 LEU A C 1
ATOM 874 O O . LEU A 1 110 ? -10.867 2.806 10.179 1.00 92.62 110 LEU A O 1
ATOM 878 N N . MET A 1 111 ? -8.776 2.003 10.062 1.00 92.44 111 MET A N 1
ATOM 879 C CA . MET A 1 111 ? -9.144 0.605 10.327 1.00 92.44 111 MET A CA 1
ATOM 880 C C . MET A 1 111 ? -9.731 0.389 11.732 1.00 92.44 111 MET A C 1
ATOM 882 O O . MET A 1 111 ? -10.810 -0.201 11.824 1.00 92.44 111 MET A O 1
ATOM 886 N N . PRO A 1 112 ? -9.103 0.866 12.826 1.00 91.12 112 PRO A N 1
ATOM 887 C CA . PRO A 1 112 ? -9.696 0.764 14.157 1.00 91.12 112 PRO A CA 1
ATOM 888 C C . PRO A 1 112 ? -11.073 1.422 14.241 1.00 91.12 112 PRO A C 1
ATOM 890 O O . PRO A 1 112 ? -11.996 0.834 14.799 1.00 91.12 112 PRO A O 1
ATOM 893 N N . LEU A 1 113 ? -11.243 2.604 13.643 1.00 91.56 113 LEU A N 1
ATOM 894 C CA . LEU A 1 113 ? -12.541 3.270 13.616 1.00 91.56 113 LEU A CA 1
ATOM 895 C C . LEU A 1 113 ? -13.582 2.521 12.789 1.00 91.56 113 LEU A C 1
ATOM 897 O O . LEU A 1 113 ? -14.736 2.449 13.201 1.00 91.56 113 LEU A O 1
ATOM 901 N N . ALA A 1 114 ? -13.191 1.962 11.645 1.00 90.38 114 ALA A N 1
ATOM 902 C CA . ALA A 1 114 ? -14.084 1.158 10.820 1.00 90.38 114 ALA A CA 1
ATOM 903 C C . ALA A 1 114 ? -14.550 -0.107 11.556 1.00 90.38 114 ALA A C 1
ATOM 905 O O . ALA A 1 114 ? -15.698 -0.508 11.419 1.00 90.38 114 ALA A O 1
ATOM 906 N N . LEU A 1 115 ? -13.693 -0.714 12.380 1.00 91.94 115 LEU A N 1
ATOM 907 C CA . LEU A 1 115 ? -14.093 -1.828 13.242 1.00 91.94 115 LEU A CA 1
ATOM 908 C C . LEU A 1 115 ? -15.015 -1.368 14.377 1.00 91.94 115 LEU A C 1
ATOM 910 O O . LEU A 1 115 ? -15.994 -2.046 14.683 1.00 91.94 115 LEU A O 1
ATOM 914 N N . LEU A 1 116 ? -14.728 -0.211 14.981 1.00 89.44 116 LEU A N 1
ATOM 915 C CA . LEU A 1 116 ? -15.563 0.379 16.029 1.00 89.44 116 LEU A CA 1
ATOM 916 C C . LEU A 1 116 ? -16.928 0.838 15.512 1.00 89.44 116 LEU A C 1
ATOM 918 O O . LEU A 1 116 ? -17.869 0.878 16.295 1.00 89.44 116 LEU A O 1
ATOM 922 N N . SER A 1 117 ? -17.082 1.157 14.227 1.00 88.88 117 SER A N 1
ATOM 923 C CA . SER A 1 117 ? -18.390 1.545 13.690 1.00 88.88 117 SER A CA 1
ATOM 924 C C . SER A 1 117 ? -19.379 0.374 13.669 1.00 88.88 117 SER A C 1
ATOM 926 O O . SER A 1 117 ? -20.563 0.592 13.905 1.00 88.88 117 SER A O 1
ATOM 928 N N . LEU A 1 118 ? -18.911 -0.867 13.480 1.00 88.88 118 LEU A N 1
ATOM 929 C CA . LEU A 1 118 ? -19.753 -2.067 13.363 1.00 88.88 118 LEU A CA 1
ATOM 930 C C . LEU A 1 118 ? -20.700 -2.320 14.555 1.00 88.88 118 LEU A C 1
ATOM 932 O O . LEU A 1 118 ? -21.858 -2.646 14.318 1.00 88.88 118 LEU A O 1
ATOM 936 N N . PRO A 1 119 ? -20.282 -2.203 15.830 1.00 87.94 119 PRO A N 1
ATOM 937 C CA . PRO A 1 119 ? -21.223 -2.300 16.947 1.00 87.94 119 PRO A CA 1
ATOM 938 C C . PRO A 1 119 ? -22.083 -1.038 17.118 1.00 87.94 119 PRO A C 1
ATOM 940 O O . PRO A 1 119 ? -23.215 -1.129 17.587 1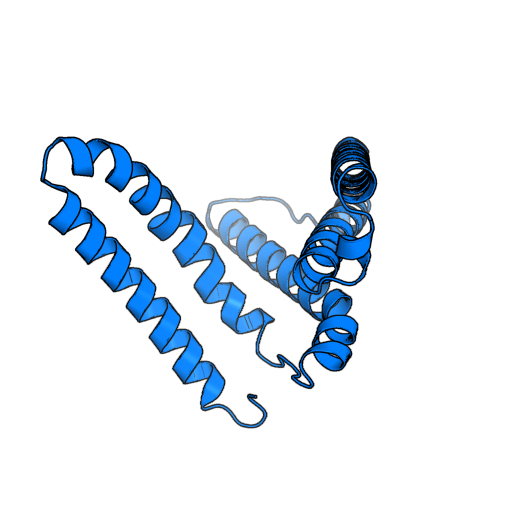.00 87.94 119 PRO A O 1
ATOM 943 N N . PHE A 1 120 ? -21.582 0.140 16.737 1.00 86.06 120 PHE A N 1
ATOM 944 C CA . PHE A 1 120 ? -22.305 1.407 16.896 1.00 86.06 120 PHE A CA 1
ATOM 945 C C . PHE A 1 120 ? -23.430 1.598 15.871 1.00 86.06 120 PHE A C 1
ATOM 947 O O . PHE A 1 120 ? -24.400 2.295 16.178 1.00 86.06 120 PHE A O 1
ATOM 954 N N . THR A 1 121 ? -23.355 0.949 14.704 1.00 83.12 121 THR A N 1
ATOM 955 C CA . THR A 1 121 ? -24.457 0.909 13.724 1.00 83.12 121 THR A CA 1
ATOM 956 C C . THR A 1 121 ? -25.691 0.211 14.286 1.00 83.12 121 THR A C 1
ATOM 958 O O . THR A 1 121 ? -26.804 0.651 14.021 1.00 83.12 121 THR A O 1
ATOM 961 N N . MET A 1 122 ? -25.522 -0.802 15.142 1.00 82.12 122 MET A N 1
ATOM 962 C CA . MET A 1 122 ? -26.642 -1.468 15.824 1.00 82.12 122 MET A CA 1
ATOM 963 C C . MET A 1 122 ? -27.315 -0.576 16.884 1.00 82.12 122 MET A C 1
ATOM 965 O O . MET A 1 122 ? -28.476 -0.789 17.216 1.00 82.12 122 MET A O 1
ATOM 969 N N . ILE A 1 123 ? -26.598 0.421 17.417 1.00 81.88 123 ILE A N 1
ATOM 970 C CA . ILE A 1 123 ? -27.055 1.315 18.500 1.00 81.88 123 ILE A CA 1
ATOM 971 C C . ILE A 1 123 ? -27.548 2.671 17.938 1.00 81.88 123 ILE A C 1
ATOM 973 O O . ILE A 1 123 ? -28.184 3.445 18.650 1.00 81.88 123 ILE A O 1
ATOM 977 N N . GLY A 1 124 ? -27.287 2.968 16.657 1.00 80.31 124 GLY A N 1
ATOM 978 C CA . GLY A 1 124 ? -27.704 4.206 15.978 1.00 80.31 124 GLY A CA 1
ATOM 979 C C . GLY A 1 124 ? -26.806 5.428 16.230 1.00 80.31 124 GLY A C 1
ATOM 980 O O . GLY A 1 124 ? -27.215 6.558 15.970 1.00 80.31 124 GLY A O 1
ATOM 981 N N . PHE A 1 125 ? -25.588 5.225 16.749 1.00 79.06 125 PHE A N 1
ATOM 982 C CA . PHE A 1 125 ? -24.587 6.282 17.008 1.00 79.06 125 PHE A CA 1
ATOM 983 C C . PHE A 1 125 ? -23.417 6.271 16.005 1.00 79.06 125 PHE A C 1
ATOM 985 O O . PHE A 1 125 ? -22.417 6.974 16.179 1.00 79.06 125 PHE A O 1
ATOM 992 N N . ASP A 1 126 ? -23.540 5.496 14.934 1.00 84.19 126 ASP A N 1
ATOM 993 C CA . ASP A 1 126 ? -22.563 5.363 13.854 1.00 84.19 126 ASP A CA 1
ATOM 994 C C . ASP A 1 126 ? -22.235 6.689 13.163 1.00 84.19 126 ASP A C 1
ATOM 996 O O . ASP A 1 126 ? -21.081 6.910 12.796 1.00 84.19 126 ASP A O 1
ATOM 1000 N N . ASN A 1 127 ? -23.194 7.614 13.072 1.00 84.94 127 ASN A N 1
ATOM 1001 C CA . ASN A 1 127 ? -23.012 8.924 12.438 1.00 84.94 127 ASN A CA 1
ATOM 1002 C C . ASN A 1 127 ? -21.763 9.694 12.914 1.00 84.94 127 ASN A C 1
ATOM 1004 O O . ASN A 1 127 ? -21.110 10.363 12.110 1.00 84.94 127 ASN A O 1
ATOM 1008 N N . TYR A 1 128 ? -21.401 9.619 14.200 1.00 87.12 128 TYR A N 1
ATOM 1009 C CA . TYR A 1 128 ? -20.212 10.309 14.718 1.00 87.12 128 TYR A CA 1
ATOM 1010 C C . TYR A 1 128 ? -18.911 9.628 14.285 1.00 87.12 128 TYR A C 1
ATOM 1012 O O . TYR A 1 128 ? -17.966 10.304 13.876 1.00 87.12 128 TYR A O 1
ATOM 1020 N N . ILE A 1 129 ? -18.875 8.294 14.329 1.00 86.81 129 ILE A N 1
ATOM 1021 C CA . ILE A 1 129 ? -17.708 7.507 13.915 1.00 86.81 129 ILE A CA 1
ATOM 1022 C C . ILE A 1 129 ? -17.512 7.630 12.403 1.00 86.81 129 ILE A C 1
ATOM 1024 O O . ILE A 1 129 ? -16.392 7.854 11.949 1.00 86.81 129 ILE A O 1
ATOM 1028 N N . LEU A 1 130 ? -18.596 7.578 11.627 1.00 88.00 130 LEU A N 1
ATOM 1029 C CA . LEU A 1 130 ? -18.571 7.759 10.177 1.00 88.00 130 LEU A CA 1
ATOM 1030 C C . LEU A 1 130 ? -18.081 9.157 9.779 1.00 88.00 130 LEU A C 1
ATOM 1032 O O . LEU A 1 130 ? -17.288 9.273 8.847 1.00 88.00 130 LEU A O 1
ATOM 1036 N N . LYS A 1 131 ? -18.463 10.216 10.509 1.00 91.19 131 LYS A N 1
ATOM 1037 C CA . LYS A 1 131 ? -17.896 11.562 10.299 1.00 91.19 131 LYS A CA 1
ATOM 1038 C C . LYS A 1 131 ? -16.391 11.604 10.562 1.00 91.19 131 LYS A C 1
ATOM 1040 O O . LYS A 1 131 ? -15.663 12.234 9.798 1.00 91.19 131 LYS A O 1
ATOM 1045 N N . LEU A 1 132 ? -15.918 10.934 11.616 1.00 91.50 132 LEU A N 1
ATOM 1046 C CA . LEU A 1 132 ? -14.487 10.889 11.924 1.00 91.50 132 LEU A CA 1
ATOM 1047 C C . LEU A 1 132 ? -13.706 10.085 10.870 1.00 91.50 132 LEU A C 1
ATOM 1049 O O . LEU A 1 132 ? -12.621 10.491 10.463 1.00 91.50 132 LEU A O 1
ATOM 1053 N N . ILE A 1 133 ? -14.278 8.980 10.382 1.00 91.94 133 ILE A N 1
ATOM 1054 C CA . ILE A 1 133 ? -13.755 8.216 9.241 1.00 91.94 133 ILE A CA 1
ATOM 1055 C C . ILE A 1 133 ? -13.667 9.113 8.000 1.00 91.94 133 ILE A C 1
ATOM 1057 O O . ILE A 1 133 ? -12.614 9.166 7.366 1.00 91.94 133 ILE A O 1
ATOM 1061 N N . GLY A 1 134 ? -14.733 9.862 7.695 1.00 92.12 134 GLY A N 1
ATOM 1062 C CA . GLY A 1 134 ? -14.776 10.814 6.583 1.00 92.12 134 GLY A CA 1
ATOM 1063 C C . GLY A 1 134 ? -13.653 11.849 6.651 1.00 92.12 134 GLY A C 1
ATOM 1064 O O . GLY A 1 134 ? -12.957 12.056 5.664 1.00 92.12 134 GLY A O 1
ATOM 1065 N N . PHE A 1 135 ? -13.382 12.403 7.835 1.00 93.44 135 PHE A N 1
ATOM 1066 C CA . PHE A 1 135 ? -12.266 13.330 8.041 1.00 93.44 135 PHE A CA 1
ATOM 1067 C C . PHE A 1 135 ? -10.900 12.728 7.658 1.00 93.44 135 PHE A C 1
ATOM 1069 O O . PHE A 1 135 ? -10.090 13.390 7.007 1.00 93.44 135 PHE A O 1
ATOM 1076 N N . PHE A 1 136 ? -10.627 11.471 8.022 1.00 92.81 136 PHE A N 1
ATOM 1077 C CA . PHE A 1 136 ? -9.374 10.809 7.639 1.00 92.81 136 PHE A CA 1
ATOM 1078 C C . PHE A 1 136 ? -9.318 10.465 6.150 1.00 92.81 136 PHE A C 1
ATOM 1080 O O . PHE A 1 136 ? -8.256 10.591 5.536 1.00 92.81 136 PHE A O 1
ATOM 1087 N N . ILE A 1 137 ? -10.450 10.080 5.559 1.00 92.94 137 ILE A N 1
ATOM 1088 C CA . ILE A 1 137 ? -10.563 9.876 4.112 1.00 92.94 137 ILE A CA 1
ATOM 1089 C C . ILE A 1 137 ? -10.266 11.185 3.371 1.00 92.94 137 ILE A C 1
ATOM 1091 O O . ILE A 1 137 ? -9.478 11.175 2.428 1.00 92.94 137 ILE A O 1
ATOM 1095 N N . ASP A 1 138 ? -10.788 12.320 3.837 1.00 93.81 138 ASP A N 1
ATOM 1096 C CA . ASP A 1 138 ? -10.516 13.630 3.241 1.00 93.81 138 ASP A CA 1
ATOM 1097 C C . ASP A 1 138 ? -9.025 13.984 3.280 1.00 93.81 138 ASP A C 1
ATOM 1099 O O . ASP A 1 138 ? -8.498 14.547 2.320 1.00 93.81 138 ASP A O 1
ATOM 1103 N N . ILE A 1 139 ? -8.316 13.645 4.363 1.00 91.94 139 ILE A N 1
ATOM 1104 C CA . ILE A 1 139 ? -6.859 13.833 4.444 1.00 91.94 139 ILE A CA 1
ATOM 1105 C C . ILE A 1 139 ? -6.146 12.974 3.394 1.00 91.94 139 ILE A C 1
ATOM 1107 O O . ILE A 1 139 ? -5.232 13.462 2.722 1.00 91.94 139 ILE A O 1
ATOM 1111 N N . ILE A 1 140 ? -6.561 11.717 3.223 1.00 92.25 140 ILE A N 1
ATOM 1112 C CA . ILE A 1 140 ? -5.984 10.812 2.220 1.00 92.25 140 ILE A CA 1
ATOM 1113 C C . ILE A 1 140 ? -6.232 11.350 0.810 1.00 92.25 140 ILE A C 1
ATOM 1115 O O . ILE A 1 140 ? -5.291 11.433 0.021 1.00 92.25 140 ILE A O 1
ATOM 1119 N N . ILE A 1 141 ? -7.460 11.779 0.510 1.00 92.50 141 ILE A N 1
ATOM 1120 C CA . ILE A 1 141 ? -7.823 12.345 -0.794 1.00 92.50 141 ILE A CA 1
ATOM 1121 C C . ILE A 1 141 ? -7.024 13.621 -1.061 1.00 92.50 141 ILE A C 1
ATOM 1123 O O . ILE A 1 141 ? -6.418 13.735 -2.123 1.00 92.50 141 ILE A O 1
ATOM 1127 N N . LYS A 1 142 ? -6.944 14.550 -0.099 1.00 91.81 142 LYS A N 1
ATOM 1128 C CA . LYS A 1 142 ? -6.132 15.774 -0.234 1.00 91.81 142 LYS A CA 1
ATOM 1129 C C . LYS A 1 142 ? -4.667 15.453 -0.511 1.00 91.81 142 LYS A C 1
ATOM 1131 O O . LYS A 1 142 ? -4.053 16.071 -1.381 1.00 91.81 142 LYS A O 1
ATOM 1136 N N . SER A 1 143 ? -4.124 14.459 0.188 1.00 87.75 143 SER A N 1
ATOM 1137 C CA . SER A 1 143 ? -2.751 13.995 -0.028 1.00 87.75 143 SER A CA 1
ATOM 1138 C C . SER A 1 143 ? -2.578 13.430 -1.440 1.00 87.75 143 SER A C 1
ATOM 1140 O O . SER A 1 143 ? -1.636 13.802 -2.134 1.00 87.75 143 SER A O 1
ATOM 1142 N N . ALA A 1 144 ? -3.515 12.604 -1.911 1.00 86.56 144 ALA A N 1
ATOM 1143 C CA . ALA A 1 144 ? -3.500 12.066 -3.269 1.00 86.56 144 ALA A CA 1
ATOM 1144 C C . ALA A 1 144 ? -3.592 13.174 -4.331 1.00 86.56 144 ALA A C 1
ATOM 1146 O O . ALA A 1 144 ? -2.795 13.191 -5.266 1.00 86.56 144 ALA A O 1
ATOM 1147 N N . THR A 1 145 ? -4.490 14.151 -4.160 1.00 87.12 145 THR A N 1
ATOM 1148 C CA . THR A 1 145 ? -4.602 15.293 -5.084 1.00 87.12 145 THR A CA 1
ATOM 1149 C C . THR A 1 145 ? -3.337 16.144 -5.111 1.00 87.12 145 THR A C 1
ATOM 1151 O O . THR A 1 145 ? -2.948 16.626 -6.172 1.00 87.12 145 THR A O 1
ATOM 1154 N N . TYR A 1 146 ? -2.659 16.288 -3.969 1.00 86.94 146 TYR A N 1
ATOM 1155 C CA . TYR A 1 146 ? -1.384 16.990 -3.891 1.00 86.94 146 TYR A CA 1
ATOM 1156 C C . TYR A 1 146 ? -0.309 16.267 -4.707 1.00 86.94 146 TYR A C 1
ATOM 1158 O O . TYR A 1 146 ? 0.334 16.895 -5.546 1.00 86.94 146 TYR A O 1
ATOM 1166 N N . PHE A 1 147 ? -0.164 14.948 -4.547 1.00 85.12 147 PHE A N 1
ATOM 1167 C CA . PHE A 1 147 ? 0.797 14.179 -5.343 1.00 85.12 147 PHE A CA 1
ATOM 1168 C C . PHE A 1 147 ? 0.447 14.163 -6.833 1.00 85.12 147 PHE A C 1
ATOM 1170 O O . PHE A 1 147 ? 1.353 14.278 -7.650 1.00 85.12 147 PHE A O 1
ATOM 1177 N N . ASN A 1 148 ? -0.838 14.123 -7.189 1.00 84.50 148 ASN A N 1
ATOM 1178 C CA . ASN A 1 148 ? -1.280 14.204 -8.585 1.00 84.50 148 ASN A CA 1
ATOM 1179 C C . ASN A 1 148 ? -1.002 15.564 -9.242 1.00 84.50 148 ASN A C 1
ATOM 1181 O O . ASN A 1 148 ? -0.918 15.644 -10.461 1.00 84.50 148 ASN A O 1
ATOM 1185 N N . SER A 1 149 ? -0.849 16.637 -8.461 1.00 82.44 149 SER A N 1
ATOM 1186 C CA . SER A 1 149 ? -0.497 17.963 -8.991 1.00 82.44 149 SER A CA 1
ATOM 1187 C C . SER A 1 149 ? 1.003 18.170 -9.245 1.00 82.44 149 SER A C 1
ATOM 1189 O O . SER A 1 149 ? 1.392 19.202 -9.794 1.00 82.44 149 SER A O 1
ATOM 1191 N N . LEU A 1 150 ? 1.857 17.223 -8.842 1.00 81.69 150 LEU A N 1
ATOM 1192 C CA . LEU A 1 150 ? 3.307 17.320 -9.018 1.00 81.69 150 LEU A CA 1
ATOM 1193 C C . LEU A 1 150 ? 3.737 16.950 -10.452 1.00 81.69 150 LEU A C 1
ATOM 1195 O O . LEU A 1 150 ? 3.083 16.142 -11.115 1.00 81.69 150 LEU A O 1
ATOM 1199 N N . PRO A 1 151 ? 4.856 17.512 -10.951 1.00 61.94 151 PRO A N 1
ATOM 1200 C CA . PRO A 1 151 ? 5.370 17.185 -12.280 1.00 61.94 151 PRO A CA 1
ATOM 1201 C C . PRO A 1 151 ? 5.727 15.693 -12.374 1.00 61.94 151 PRO A C 1
ATOM 1203 O O . PRO A 1 151 ? 6.391 15.168 -11.492 1.00 61.94 151 PRO A O 1
ATOM 1206 N N . ALA A 1 152 ? 5.321 15.028 -13.461 1.00 65.75 152 ALA A N 1
ATOM 1207 C CA . ALA A 1 152 ? 5.448 13.575 -13.680 1.00 65.75 152 ALA A CA 1
ATOM 1208 C C . ALA A 1 152 ? 4.527 12.671 -12.829 1.00 65.75 152 ALA A C 1
ATOM 1210 O O . ALA A 1 152 ? 4.776 11.464 -12.729 1.00 65.75 152 ALA A O 1
ATOM 1211 N N . ALA A 1 153 ? 3.461 13.222 -12.242 1.00 62.66 153 ALA A N 1
ATOM 1212 C CA . ALA A 1 153 ? 2.362 12.423 -11.713 1.00 62.66 153 ALA A CA 1
ATOM 1213 C C . ALA A 1 153 ? 1.393 12.011 -12.839 1.00 62.66 153 ALA A C 1
ATOM 1215 O O . ALA A 1 153 ? 1.065 12.827 -13.704 1.00 62.66 153 ALA A O 1
ATOM 1216 N N . VAL A 1 154 ? 0.976 10.741 -12.831 1.00 55.94 154 VAL A N 1
ATOM 1217 C CA . VAL A 1 154 ? -0.034 10.140 -13.721 1.00 55.94 154 VAL A CA 1
ATOM 1218 C C . VAL A 1 154 ? -1.104 9.495 -12.856 1.00 55.94 154 VAL A C 1
ATOM 1220 O O . VAL A 1 154 ? -0.705 8.823 -11.876 1.00 55.94 154 VAL A O 1
#

Foldseek 3Di:
DCPQVVVLVVVVCVVCVVPVVCVPPLVSVLVSQLSVQLVVVVVVVVVPCVNVPDQDDPVSVVVVVLVSLLSSQVSSLVRCQVSCCVPPVFRAPCRRVLSSLLVCLCVVQQVVLVVVLVVVVVVVNSVVSVVSNVVSVVVSVVSVVVQCPDPRHD